Protein 1ROA (pdb70)

Foldseek 3Di:
DDKAWDDCVDPVLVVQQVVVLVCCQVPVDDDQFRKDFPDKTKIKADDVQWIKIKIWTKIWTFPHGPPDDDDPVGHGDPDPPRGFIKIKMWIKIDRVPPRDIDTPDMDMDTD

Radius of gyration: 14.39 Å; Cα contacts (8 Å, |Δi|>4): 215; chains: 1; bounding box: 28×36×43 Å

B-factor: mean 34.56, std 17.67, range [15.56, 165.51]

Organism: Homo sapiens (NCBI:txid9606)

GO terms:
  GO:0004869 cysteine-typ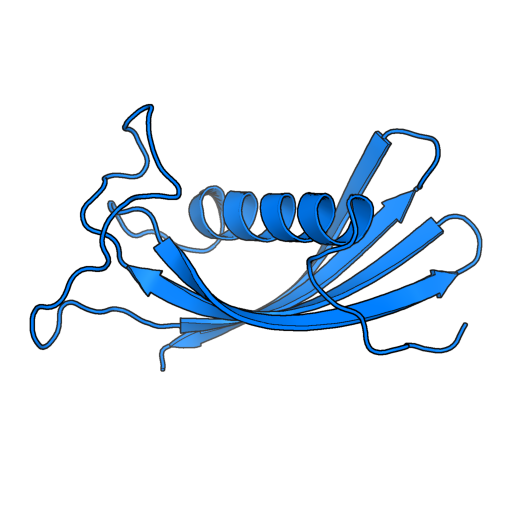e endopeptidase inhibitor activity (F, TAS)
  GO:0004869 cysteine-type endopeptidase inhibitor activity (F, IDA)
  GO:0005576 extracellular region (C, IDA)
  GO:0070062 extracellular exosome (C, HDA)
  GO:0005515 protein binding (F, IPI)

InterPro domains:
  IPR000010 Cystatin domain [PF00031] (32-128)
  IPR000010 Cystatin domain [SM00043] (29-140)
  IPR000010 Cystatin domain [cd00042] (32-139)
  IPR018073 Proteinase inhibitor I25, cystatin, conserved site [PS00287] (76-89)
  IPR046350 Cystatin superfamily [SSF54403] (32-139)

Solvent-accessible surface area: 7148 Å² total; per-residue (Å²): 86,41,99,101,94,34,100,64,144,63,174,48,4,82,100,1,12,89,51,0,19,59,41,2,10,159,80,33,26,168,46,120,81,18,4,52,30,64,113,39,122,13,21,70,29,125,70,158,43,6,11,10,9,48,3,47,0,50,0,1,34,0,74,11,33,58,104,67,130,126,43,93,141,6,87,51,20,107,97,108,186,83,90,88,34,13,91,0,35,2,79,0,34,10,25,71,164,94,114,122,43,50,47,94,88,100,126,28,167,162,128

Nearest PDB structures (foldseek):
  1roa-assembly1_A  TM=1.009E+00  e=8.718E-20  Homo sapiens
  8v57-assembly1_D  TM=9.429E-01  e=7.622E-11  Mus musculus
  6roa-assembly2_B  TM=9.354E-01  e=5.788E-11  Homo sapiens
  3nx0-assembly2_B  TM=9.361E-01  e=6.827E-11  Homo sapiens
  6uio-assembly1_D  TM=8.739E-01  e=2.093E-08  Mus musculus

Sequence (111 aa):
GGIHATDLNDKSVQRALDFAISEYNKVINKDEYYSRPLQVMAAYQQIVGGVNYYFNVKFGRTTCTKSQPNLDNCPFNDQPKLKEEEFCSFQINEVPWEDKISILNYKCRKV

Se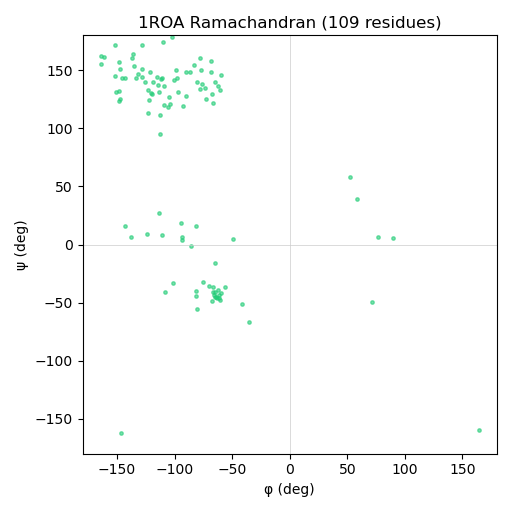condary structure (DSSP, 8-state):
--EEEE-TTSHHHHHHHHHHHHHIIIII---SEEEEEEEEEEEEEEETTEEEEEEEEEEEEEEEETTSS--SSPPBP-STT----EEEEEEEEEETTTTEEEEEEEEEEE-

CATH classification: 3.10.450.10

Structure (mmCIF, N/CA/C/O backbone):
data_1ROA
#
_entry.id   1ROA
#
_cell.length_a   34.050
_cell.length_b   81.720
_cell.length_c   46.740
_cell.angle_alpha   90.00
_cell.angle_beta   90.00
_cell.angle_gamma   90.00
#
_symmetry.space_group_name_H-M   'P 21 21 2'
#
loop_
_entity.id
_entity.type
_entity.pdbx_description
1 polymer 'Cystatin D'
2 water water
#
loop_
_atom_site.group_PDB
_atom_site.id
_atom_site.type_symbol
_atom_site.label_atom_id
_atom_site.label_alt_id
_atom_site.label_comp_id
_atom_site.label_asym_id
_atom_site.label_entity_id
_atom_site.label_seq_id
_atom_site.pdbx_PDB_ins_code
_atom_site.Cartn_x
_atom_site.Cartn_y
_atom_site.Cartn_z
_atom_site.occupancy
_atom_site.B_iso_or_equiv
_atom_site.auth_seq_id
_atom_site.auth_comp_id
_atom_site.auth_asym_id
_atom_site.auth_atom_id
_atom_site.pdbx_PDB_model_num
ATOM 1 N N . GLY A 1 12 ? 23.506 -2.097 -2.239 1.00 42.55 12 GLY A N 1
ATOM 2 C CA . GLY A 1 12 ? 22.134 -1.819 -1.732 1.00 41.30 12 GLY A CA 1
ATOM 3 C C . GLY A 1 12 ? 22.050 -1.914 -0.220 1.00 40.15 12 GLY A C 1
ATOM 4 O O . GLY A 1 12 ? 20.964 -1.849 0.355 1.00 41.27 12 GLY A O 1
ATOM 5 N N . GLY A 1 13 ? 23.201 -2.071 0.425 1.00 33.12 13 GLY A N 1
ATOM 6 C CA . GLY A 1 13 ? 23.235 -2.171 1.872 1.00 31.65 13 GLY A CA 1
ATOM 7 C C . GLY A 1 13 ? 23.085 -0.824 2.555 1.00 31.97 13 GLY A C 1
ATOM 8 O O . GLY A 1 13 ? 23.312 0.223 1.944 1.00 30.04 13 GLY A O 1
ATOM 9 N N . ILE A 1 14 ? 22.700 -0.851 3.826 1.00 31.10 14 ILE A N 1
ATOM 10 C CA . ILE A 1 14 ? 22.520 0.370 4.603 1.00 30.49 14 ILE A CA 1
ATOM 11 C C . ILE A 1 14 ? 23.714 0.527 5.540 1.00 29.17 14 ILE A C 1
ATOM 12 O O . ILE A 1 14 ? 23.984 -0.346 6.364 1.00 30.05 14 ILE A O 1
ATOM 17 N N . HIS A 1 15 ? 24.429 1.640 5.407 1.00 24.04 15 HIS A N 1
ATOM 18 C CA . HIS A 1 15 ? 25.616 1.890 6.218 1.00 24.34 15 HIS A CA 1
ATOM 19 C C . HIS A 1 15 ? 25.471 3.081 7.152 1.00 23.54 15 HIS A C 1
ATOM 20 O O . HIS A 1 15 ? 24.848 4.081 6.802 1.00 20.66 15 HIS A O 1
ATOM 27 N N . ALA A 1 16 ? 26.060 2.970 8.338 1.00 30.12 16 ALA A N 1
ATOM 28 C CA . ALA A 1 16 ? 26.011 4.053 9.310 1.00 30.62 16 ALA A CA 1
ATOM 29 C C . ALA A 1 16 ? 26.842 5.214 8.772 1.00 32.39 16 ALA A C 1
ATOM 30 O O . ALA A 1 16 ? 27.824 5.005 8.060 1.00 31.20 16 ALA A O 1
ATOM 32 N N . THR A 1 17 ? 26.444 6.436 9.104 1.00 28.02 17 THR A N 1
ATOM 33 C CA . THR A 1 17 ? 27.164 7.617 8.648 1.00 29.51 17 THR A CA 1
ATOM 34 C C . THR A 1 17 ? 26.989 8.755 9.652 1.00 30.74 17 THR A C 1
ATOM 35 O O . THR A 1 17 ? 26.195 8.647 10.585 1.00 29.95 17 THR A O 1
ATOM 39 N N . ASP A 1 18 ? 27.729 9.842 9.461 1.00 39.34 18 ASP A N 1
ATOM 40 C CA . ASP A 1 18 ? 27.645 10.982 10.3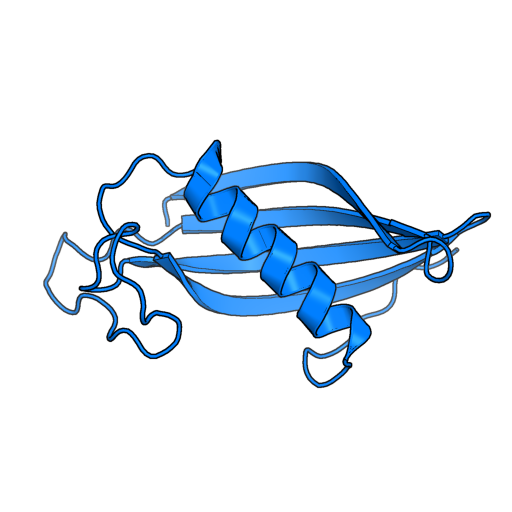68 1.00 41.17 18 ASP A CA 1
ATOM 41 C C . ASP A 1 18 ? 26.994 12.192 9.716 1.00 40.70 18 ASP A C 1
ATOM 42 O O . ASP A 1 18 ? 26.696 12.186 8.523 1.00 41.44 18 ASP A O 1
ATOM 47 N N . LEU A 1 19 ? 26.777 13.232 10.512 1.00 35.40 19 LEU A N 1
ATOM 48 C CA . LEU A 1 19 ? 26.168 14.456 10.020 1.00 35.56 19 LEU A CA 1
ATOM 49 C C . LEU A 1 19 ? 27.224 15.381 9.426 1.00 35.50 19 LEU A C 1
ATOM 50 O O . LEU A 1 19 ? 26.905 16.457 8.938 1.00 36.58 19 LEU A O 1
ATOM 55 N N . ASN A 1 20 ? 28.484 14.970 9.468 1.00 37.24 20 ASN A N 1
ATOM 56 C CA . ASN A 1 20 ? 29.542 15.802 8.910 1.00 38.46 20 ASN A CA 1
ATOM 57 C C . ASN A 1 20 ? 29.637 15.638 7.403 1.00 38.44 20 ASN A C 1
ATOM 58 O O . ASN A 1 20 ? 30.630 16.011 6.787 1.00 39.01 20 ASN A O 1
ATOM 63 N N . ASP A 1 21 ? 28.588 15.074 6.817 1.00 41.99 21 ASP A N 1
ATOM 64 C CA . ASP A 1 21 ? 28.532 14.873 5.377 1.00 41.53 21 ASP A CA 1
ATOM 65 C C . ASP A 1 21 ? 27.502 15.838 4.802 1.00 41.15 21 ASP A C 1
ATOM 66 O O . ASP A 1 21 ? 26.330 15.807 5.175 1.00 42.71 21 ASP A O 1
ATOM 71 N N . LYS A 1 22 ? 27.957 16.701 3.902 1.00 34.31 22 LYS A N 1
ATOM 72 C CA . LYS A 1 22 ? 27.106 17.697 3.259 1.00 32.99 22 LYS A CA 1
ATOM 73 C C . LYS A 1 22 ? 25.738 17.149 2.866 1.00 31.89 22 LYS A C 1
ATOM 74 O O . LYS A 1 22 ? 24.708 17.740 3.182 1.00 32.34 22 LYS A O 1
ATOM 80 N N . SER A 1 23 ? 25.736 16.020 2.168 1.00 28.85 23 SER A N 1
ATOM 81 C CA . SER A 1 23 ? 24.495 15.397 1.719 1.00 27.34 23 SER A CA 1
ATOM 82 C C . SER A 1 23 ? 23.640 14.904 2.879 1.00 24.89 23 SER A C 1
ATOM 83 O O . SER A 1 23 ? 22.419 15.096 2.885 1.00 24.11 23 SER A O 1
ATOM 86 N N . VAL A 1 24 ? 24.279 14.267 3.854 1.00 24.28 24 VAL A N 1
ATOM 87 C CA . VAL A 1 24 ? 23.558 13.766 5.016 1.00 24.33 24 VAL A CA 1
ATOM 88 C C . VAL A 1 24 ? 22.919 14.938 5.761 1.00 24.96 24 VAL A C 1
ATOM 89 O O . VAL A 1 24 ? 21.797 14.830 6.244 1.00 24.56 24 VAL A O 1
ATOM 93 N N . GLN A 1 25 ? 23.636 16.059 5.851 1.00 25.57 25 GLN A N 1
ATOM 94 C CA . GLN A 1 25 ? 23.111 17.241 6.538 1.00 26.11 25 GLN A CA 1
ATOM 95 C C . GLN A 1 25 ? 21.869 17.783 5.845 1.00 24.16 25 GLN A C 1
ATOM 96 O O . GLN A 1 25 ? 20.874 18.112 6.491 1.00 24.47 25 GLN A O 1
ATOM 102 N N . ARG A 1 26 ? 21.938 17.884 4.523 1.00 21.77 26 ARG A N 1
ATOM 103 C CA . ARG A 1 26 ? 20.829 18.380 3.725 1.00 22.50 26 ARG A CA 1
ATOM 104 C C . ARG A 1 26 ? 19.588 17.509 3.909 1.00 21.43 26 ARG A C 1
ATOM 105 O O . ARG A 1 26 ? 18.471 18.016 4.043 1.00 20.05 26 ARG A O 1
ATOM 113 N N . ALA A 1 27 ? 19.785 16.195 3.935 1.00 20.53 27 ALA A N 1
ATOM 114 C CA . ALA A 1 27 ? 18.657 15.289 4.109 1.00 19.56 27 ALA A CA 1
ATOM 115 C C . ALA A 1 27 ? 18.049 15.498 5.490 1.00 19.13 27 ALA A C 1
ATOM 116 O O . ALA A 1 27 ? 16.831 15.497 5.640 1.00 18.79 27 ALA A O 1
ATOM 118 N N . LEU A 1 28 ? 18.908 15.682 6.493 1.00 16.47 28 LEU A N 1
ATOM 119 C CA . LEU A 1 28 ? 18.441 15.898 7.851 1.00 18.76 28 LEU A CA 1
ATOM 120 C C . LEU A 1 28 ? 17.661 17.206 7.937 1.00 18.07 28 LEU A C 1
ATOM 121 O O . LEU A 1 28 ? 16.591 17.252 8.541 1.00 17.99 28 LEU A O 1
ATOM 126 N N . ASP A 1 29 ? 18.193 18.267 7.336 1.00 21.08 29 ASP A N 1
ATOM 127 C CA . ASP A 1 29 ? 17.507 19.558 7.354 1.00 22.20 29 ASP A CA 1
ATOM 128 C C . ASP A 1 29 ? 16.109 19.436 6.778 1.00 20.69 29 ASP A C 1
ATOM 129 O O . ASP A 1 29 ? 15.170 20.081 7.246 1.00 20.79 29 ASP A O 1
ATOM 134 N N . PHE A 1 30 ? 15.969 18.603 5.753 1.00 21.59 30 PHE A N 1
ATOM 135 C CA . PHE A 1 30 ? 14.676 18.394 5.121 1.00 21.84 30 PHE A CA 1
ATOM 136 C C . PHE A 1 30 ? 13.730 17.702 6.101 1.00 20.14 30 PHE A C 1
ATOM 137 O O . PHE A 1 30 ? 12.557 18.043 6.187 1.00 20.08 30 PHE A O 1
ATOM 145 N N . ALA A 1 31 ? 14.248 16.734 6.850 1.00 20.04 31 ALA A N 1
ATOM 146 C CA . ALA A 1 31 ? 13.428 16.023 7.829 1.00 20.26 31 ALA A CA 1
ATOM 147 C C . ALA A 1 31 ? 12.966 16.974 8.933 1.00 18.42 31 ALA A C 1
ATOM 148 O O . ALA A 1 31 ? 11.810 16.954 9.335 1.00 19.16 31 ALA A O 1
ATOM 150 N N . ILE A 1 32 ? 13.881 17.795 9.432 1.00 20.22 32 ILE A N 1
ATOM 151 C CA . ILE A 1 32 ? 13.544 18.751 10.482 1.00 19.98 32 ILE A CA 1
ATOM 152 C C . ILE A 1 32 ? 12.489 19.737 9.990 1.00 21.41 32 ILE A C 1
ATOM 153 O O . ILE A 1 32 ? 11.535 20.044 10.703 1.00 20.69 32 ILE A O 1
ATOM 158 N N . SER A 1 33 ? 12.660 20.230 8.769 1.00 23.29 33 SER A N 1
ATOM 159 C CA . SER A 1 33 ? 11.708 21.180 8.195 1.00 25.39 33 SER A CA 1
ATOM 160 C C . SER A 1 33 ? 10.326 20.553 8.076 1.00 24.26 33 SER A C 1
ATOM 161 O O . SER A 1 33 ? 9.320 21.164 8.435 1.00 24.27 33 SER A O 1
ATOM 165 N N . GLU A 1 34 ? 10.274 19.325 7.574 1.00 24.76 34 GLU A N 1
ATOM 166 C CA . GLU A 1 34 ? 9.000 18.636 7.435 1.00 23.22 34 GLU A CA 1
ATOM 167 C C . GLU A 1 34 ? 8.375 18.320 8.789 1.00 22.89 34 GLU A C 1
ATOM 168 O O . GLU A 1 34 ? 7.154 18.403 8.949 1.00 22.90 34 GLU A O 1
ATOM 174 N N . TYR A 1 35 ? 9.206 17.972 9.771 1.00 21.27 35 TYR A N 1
ATOM 175 C CA . TYR A 1 35 ? 8.702 17.666 11.101 1.00 19.10 35 TYR A CA 1
ATOM 176 C C . TYR A 1 35 ? 7.997 18.895 11.654 1.00 20.20 35 TYR A C 1
ATOM 177 O O . TYR A 1 35 ? 6.883 18.811 12.155 1.00 18.91 35 TYR A O 1
ATOM 186 N N . ASN A 1 36 ? 8.651 20.044 11.554 1.00 19.29 36 ASN A N 1
ATOM 187 C CA . ASN A 1 36 ? 8.074 21.272 12.075 1.00 20.56 36 ASN A CA 1
ATOM 188 C C . ASN A 1 36 ? 6.886 21.784 11.279 1.00 21.28 36 ASN A C 1
ATOM 189 O O . ASN A 1 36 ? 5.935 22.299 11.855 1.00 21.51 36 ASN A O 1
ATOM 194 N N . LYS A 1 37 ? 6.931 21.614 9.961 1.00 22.04 37 LYS A N 1
ATOM 195 C CA . LYS A 1 37 ? 5.858 22.097 9.108 1.00 25.48 37 LYS A CA 1
ATOM 196 C C . LYS A 1 37 ? 4.629 21.206 9.008 1.00 26.72 37 LYS A C 1
ATOM 197 O O . LYS A 1 37 ? 3.504 21.695 9.093 1.00 26.80 37 LYS A O 1
ATOM 203 N N . VAL A 1 38 ? 4.839 19.901 8.849 1.00 33.46 38 VAL A N 1
ATOM 204 C CA . VAL A 1 38 ? 3.731 18.968 8.678 1.00 34.90 38 VAL A CA 1
ATOM 205 C C . VAL A 1 38 ? 3.389 18.010 9.813 1.00 34.54 38 VAL A C 1
ATOM 206 O O . VAL A 1 38 ? 2.212 17.776 10.092 1.00 36.24 38 VAL A O 1
ATOM 210 N N . ILE A 1 39 ? 4.402 17.446 10.460 1.00 25.88 39 ILE A N 1
ATOM 211 C CA . ILE A 1 39 ? 4.159 16.481 11.524 1.00 23.84 39 ILE A CA 1
ATOM 212 C C . ILE A 1 39 ? 3.809 17.066 12.883 1.00 23.62 39 ILE A C 1
ATOM 213 O O . ILE A 1 39 ? 2.775 16.728 13.459 1.00 24.35 39 ILE A O 1
ATOM 218 N N . ASN A 1 40 ? 4.674 17.931 13.400 1.00 23.82 40 ASN A N 1
ATOM 219 C CA . ASN A 1 40 ? 4.452 18.555 14.699 1.00 24.19 40 ASN A CA 1
ATOM 220 C C . ASN A 1 40 ? 3.489 19.732 14.564 1.00 24.06 40 ASN A C 1
ATOM 221 O O . ASN A 1 40 ? 3.577 20.500 13.610 1.00 24.04 40 ASN A O 1
ATOM 226 N N . LYS A 1 41 ? 2.586 19.888 15.528 1.00 24.28 41 LYS A N 1
ATOM 227 C CA . LYS A 1 41 ? 1.613 20.973 15.470 1.00 27.08 41 LYS A CA 1
ATOM 228 C C . LYS A 1 41 ? 1.826 22.054 16.519 1.00 26.55 41 LYS A C 1
ATOM 229 O O . LYS A 1 41 ? 0.993 22.954 16.666 1.00 26.52 41 LYS A O 1
ATOM 235 N N . ASP A 1 42 ? 2.941 21.982 17.240 1.00 26.59 42 ASP A N 1
ATOM 236 C CA . ASP A 1 42 ? 3.218 22.977 18.268 1.00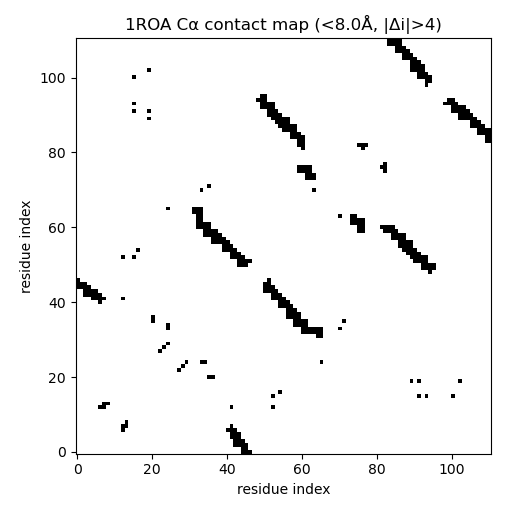 25.55 42 ASP A CA 1
ATOM 237 C C . ASP A 1 42 ? 3.502 24.341 17.652 1.00 24.91 42 ASP A C 1
ATOM 238 O O . ASP A 1 42 ? 3.880 24.445 16.485 1.00 25.59 42 ASP A O 1
ATOM 243 N N . GLU A 1 43 ? 3.325 25.383 18.454 1.00 22.26 43 GLU A N 1
ATOM 244 C CA . GLU A 1 43 ? 3.575 26.749 18.015 1.00 22.63 43 GLU A CA 1
ATOM 245 C C . GLU A 1 43 ? 5.076 26.974 17.973 1.00 21.86 43 GLU A C 1
ATOM 246 O O . GLU A 1 43 ? 5.575 27.720 17.137 1.00 21.02 43 GLU A O 1
ATOM 252 N N . TYR A 1 44 ? 5.799 26.307 18.869 1.00 22.93 44 TYR A N 1
ATOM 253 C CA . TYR A 1 44 ? 7.247 26.458 18.929 1.00 21.60 44 TYR A CA 1
ATOM 254 C C . TYR A 1 44 ? 8.043 25.484 18.071 1.00 21.19 44 TYR A C 1
ATOM 255 O O . TYR A 1 44 ? 7.638 24.348 17.851 1.00 20.91 44 TYR A O 1
ATOM 264 N N . TYR A 1 45 ? 9.189 25.962 17.605 1.00 20.37 45 TYR A N 1
ATOM 265 C CA . TYR A 1 45 ? 10.101 25.204 16.758 1.00 20.99 45 TYR A CA 1
ATOM 266 C C . TYR A 1 45 ? 10.851 24.133 17.553 1.00 19.75 45 TYR A C 1
ATOM 267 O O . TYR A 1 45 ? 11.331 24.394 18.655 1.00 20.60 45 TYR A O 1
ATOM 276 N N . SER A 1 46 ? 10.931 22.929 16.995 1.00 18.90 46 SER A N 1
ATOM 277 C CA . SER A 1 46 ? 11.667 21.832 17.625 1.00 18.20 46 SER A CA 1
ATOM 278 C C . SER A 1 46 ? 12.889 21.517 16.774 1.00 18.37 46 SER A C 1
ATOM 279 O O . SER A 1 46 ? 12.840 21.590 15.546 1.00 17.79 46 SER A O 1
ATOM 282 N N . ARG A 1 47 ? 13.999 21.191 17.422 1.00 18.20 47 ARG A N 1
ATOM 283 C CA . ARG A 1 47 ? 15.188 20.821 16.676 1.00 18.80 47 ARG A CA 1
ATOM 284 C C . ARG A 1 47 ? 15.804 19.597 17.330 1.00 16.81 47 ARG A C 1
ATOM 285 O O . ARG A 1 47 ? 15.478 19.248 18.468 1.00 16.53 47 ARG A O 1
ATOM 293 N N . PRO A 1 48 ? 16.701 18.916 16.618 1.00 17.64 48 PRO A N 1
ATOM 294 C CA . PRO A 1 48 ? 17.324 17.717 17.169 1.00 16.34 48 PRO A CA 1
ATOM 295 C C . PRO A 1 48 ? 18.175 17.836 18.422 1.00 15.88 48 PRO A C 1
ATOM 296 O O . PRO A 1 48 ? 18.978 18.754 18.561 1.00 17.40 48 PRO A O 1
ATOM 300 N N . LEU A 1 49 ? 17.962 16.879 19.324 1.00 17.47 49 LEU A N 1
ATOM 301 C CA . LEU A 1 49 ? 18.717 16.735 20.562 1.00 17.55 49 LEU A CA 1
ATOM 302 C C . LEU A 1 49 ? 19.726 15.606 20.306 1.00 18.72 49 LEU A C 1
ATOM 303 O O . LEU A 1 49 ? 20.838 15.609 20.840 1.00 17.69 49 LEU A O 1
ATOM 308 N N . GLN A 1 50 ? 19.307 14.637 19.491 1.00 17.64 50 GLN A N 1
ATOM 309 C CA . GLN A 1 50 ? 20.138 13.479 19.144 1.00 19.59 50 GLN A CA 1
ATOM 310 C C . GLN A 1 50 ? 19.813 13.045 17.721 1.00 18.83 50 GLN A C 1
ATOM 311 O O . GLN A 1 50 ? 18.686 13.216 17.259 1.00 16.59 50 GLN A O 1
ATOM 317 N N . VAL A 1 51 ? 20.791 12.464 17.035 1.00 18.94 51 VAL A N 1
ATOM 318 C CA . VAL A 1 51 ? 20.565 11.980 15.680 1.00 18.85 51 VAL A CA 1
ATOM 319 C C . VAL A 1 51 ? 21.478 10.802 15.363 1.00 18.60 51 VAL A C 1
ATOM 320 O O . VAL A 1 51 ? 22.680 10.858 15.617 1.00 20.00 51 VAL A O 1
ATOM 324 N N . MET A 1 52 ? 20.892 9.738 14.822 1.00 22.42 52 MET A N 1
ATOM 325 C CA . MET A 1 52 ? 21.639 8.554 14.390 1.00 23.29 52 MET A CA 1
ATOM 326 C C . MET A 1 52 ? 21.316 8.480 12.902 1.00 22.48 52 MET A C 1
ATOM 327 O O . MET A 1 52 ? 20.148 8.541 12.511 1.00 22.13 52 MET A O 1
ATOM 332 N N . ALA A 1 53 ? 22.338 8.354 12.065 1.00 21.60 53 ALA A N 1
ATOM 333 C CA . ALA A 1 53 ? 22.104 8.353 10.632 1.00 21.30 53 ALA A CA 1
ATOM 334 C C . ALA A 1 53 ? 22.724 7.179 9.890 1.00 21.35 53 ALA A C 1
ATOM 335 O O . ALA A 1 53 ? 23.745 6.632 10.311 1.00 22.11 53 ALA A O 1
ATOM 337 N N . ALA A 1 54 ? 22.079 6.810 8.783 1.00 20.61 54 ALA A N 1
ATOM 338 C CA . ALA A 1 54 ? 22.535 5.728 7.909 1.00 21.50 54 ALA A CA 1
ATOM 339 C C . ALA A 1 54 ? 22.117 6.076 6.483 1.00 21.24 54 ALA A C 1
ATOM 340 O O . ALA A 1 54 ? 21.188 6.851 6.270 1.00 21.75 54 ALA A O 1
ATOM 342 N N . TYR A 1 55 ? 22.806 5.510 5.500 1.00 19.41 55 TYR A N 1
ATOM 343 C CA . TYR A 1 55 ? 22.467 5.778 4.109 1.00 20.38 55 TYR A CA 1
ATOM 344 C C . TYR A 1 55 ? 22.506 4.484 3.310 1.00 19.56 55 TYR A C 1
ATOM 345 O O . TYR A 1 55 ? 23.126 3.507 3.721 1.00 19.57 55 TYR A O 1
ATOM 354 N N . GLN A 1 56 ? 21.849 4.502 2.161 1.00 19.70 56 GLN A N 1
ATOM 355 C CA . GLN A 1 56 ? 21.775 3.336 1.295 1.00 22.47 56 GLN A CA 1
ATOM 356 C C . GLN A 1 56 ? 21.725 3.775 -0.153 1.00 21.84 56 GLN A C 1
ATOM 357 O O . GLN A 1 56 ? 20.865 4.564 -0.542 1.00 21.40 56 GLN A O 1
ATOM 363 N N . GLN A 1 57 ? 22.646 3.267 -0.958 1.00 26.62 57 GLN A N 1
ATOM 364 C CA . GLN A 1 57 ? 22.637 3.621 -2.364 1.00 29.42 57 GLN A CA 1
ATOM 365 C C . GLN A 1 57 ? 21.781 2.619 -3.118 1.00 29.67 57 GLN A C 1
ATOM 366 O O . GLN A 1 57 ? 21.962 1.406 -2.991 1.00 30.51 57 GLN A O 1
ATOM 372 N N . ILE A 1 58 ? 20.834 3.140 -3.886 1.00 27.53 58 ILE A N 1
ATOM 373 C CA . ILE A 1 58 ? 19.932 2.316 -4.682 1.00 29.26 58 ILE A CA 1
ATOM 374 C C . ILE A 1 58 ? 19.959 2.819 -6.117 1.00 30.24 58 ILE A C 1
ATOM 375 O O . ILE A 1 58 ? 20.549 3.862 -6.408 1.00 28.64 58 ILE A O 1
ATOM 380 N N . VAL A 1 59 ? 19.321 2.074 -7.013 1.00 39.49 59 VAL A N 1
ATOM 381 C CA . VAL A 1 59 ? 19.258 2.463 -8.413 1.00 40.99 59 VAL A CA 1
ATOM 382 C C . VAL A 1 59 ? 18.426 3.734 -8.531 1.00 40.66 59 VAL A C 1
ATOM 383 O O . VAL A 1 59 ? 17.264 3.767 -8.126 1.00 41.67 59 VAL A O 1
ATOM 387 N N . GLY A 1 60 ? 19.030 4.784 -9.075 1.00 37.19 60 GLY A N 1
ATOM 388 C CA . GLY A 1 60 ? 18.310 6.031 -9.242 1.00 36.52 60 GLY A CA 1
ATOM 389 C C . GLY A 1 60 ? 18.388 6.989 -8.067 1.00 34.80 60 GLY A C 1
ATOM 390 O O . GLY A 1 60 ? 17.720 8.024 -8.071 1.00 35.73 60 GLY A O 1
ATOM 391 N N . GLY A 1 61 ? 19.187 6.662 -7.056 1.00 34.10 61 GLY A N 1
ATOM 392 C CA . GLY A 1 61 ? 19.289 7.566 -5.925 1.00 32.12 61 GLY A CA 1
ATOM 393 C C . GLY A 1 61 ? 19.895 7.020 -4.651 1.00 30.49 61 GLY A C 1
ATOM 394 O O . GLY A 1 61 ? 20.622 6.025 -4.650 1.00 30.40 61 GLY A O 1
ATOM 395 N N . VAL A 1 62 ? 19.591 7.693 -3.548 1.00 24.01 62 VAL A N 1
ATOM 396 C CA . VAL A 1 62 ? 20.109 7.296 -2.252 1.00 23.84 62 VAL A CA 1
ATOM 397 C C . VAL A 1 62 ? 19.043 7.519 -1.196 1.00 22.72 62 VAL A C 1
ATOM 398 O O . VAL A 1 62 ? 18.272 8.474 -1.265 1.00 23.05 62 VAL A O 1
ATOM 402 N N . ASN A 1 63 ? 18.982 6.619 -0.232 1.00 23.28 63 ASN A N 1
ATOM 403 C C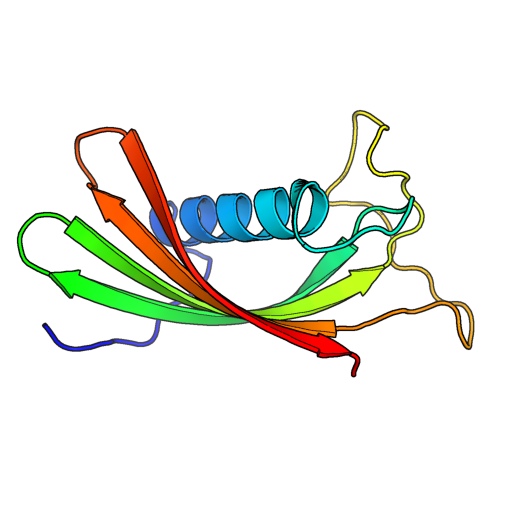A . ASN A 1 63 ? 18.023 6.770 0.844 1.00 23.12 63 ASN A CA 1
ATOM 404 C C . ASN A 1 63 ? 18.804 7.080 2.101 1.00 20.01 63 ASN A C 1
ATOM 405 O O . ASN A 1 63 ? 19.903 6.561 2.301 1.00 20.59 63 ASN A O 1
ATOM 410 N N . TYR A 1 64 ? 18.239 7.939 2.943 1.00 18.75 64 TYR A N 1
ATOM 411 C CA . TYR A 1 64 ? 18.856 8.288 4.212 1.00 17.76 64 TYR A CA 1
ATOM 412 C C . TYR A 1 64 ? 17.887 7.859 5.298 1.00 16.89 64 TYR A C 1
ATOM 413 O O . TYR A 1 64 ? 16.682 8.027 5.153 1.00 17.58 64 TYR A O 1
ATOM 422 N N . TYR A 1 65 ? 18.420 7.310 6.378 1.00 18.48 65 TYR A N 1
ATOM 423 C CA . TYR A 1 65 ? 17.594 6.868 7.488 1.00 19.44 65 TYR A CA 1
ATOM 424 C C . TYR A 1 65 ? 18.045 7.591 8.740 1.00 19.54 65 TYR A C 1
ATOM 425 O O . TYR A 1 65 ? 19.219 7.524 9.112 1.00 18.35 65 TYR A O 1
ATOM 434 N N . PHE A 1 66 ? 17.113 8.277 9.396 1.00 21.74 66 PHE A N 1
ATOM 435 C CA . PHE A 1 66 ? 17.459 8.995 10.607 1.00 21.68 66 PHE A CA 1
ATOM 436 C C . PHE A 1 66 ? 16.583 8.609 11.788 1.00 22.53 66 PHE A C 1
ATOM 437 O O . PHE A 1 66 ? 15.379 8.398 11.638 1.00 22.59 66 PHE A O 1
ATOM 445 N N . ASN A 1 67 ? 17.218 8.504 12.951 1.00 21.71 67 ASN A N 1
ATOM 446 C CA . ASN A 1 67 ? 16.534 8.259 14.216 1.00 21.52 67 ASN A CA 1
ATOM 447 C C . ASN A 1 67 ? 16.818 9.592 14.885 1.00 21.56 67 ASN A C 1
ATOM 448 O O . ASN A 1 67 ? 17.974 9.901 15.204 1.00 22.08 67 ASN A O 1
ATOM 453 N N . VAL A 1 68 ? 15.774 10.391 15.065 1.00 18.72 68 VAL A N 1
ATOM 454 C CA . VAL A 1 68 ? 15.925 11.718 15.633 1.00 18.81 68 VAL A CA 1
ATOM 455 C C . VAL A 1 68 ? 15.107 11.982 16.879 1.00 18.68 68 VAL A C 1
ATOM 456 O O . VAL A 1 68 ? 13.915 11.709 16.910 1.00 17.47 68 VAL A O 1
ATOM 460 N N . LYS A 1 69 ? 15.753 12.544 17.893 1.00 16.39 69 LYS A N 1
ATOM 461 C CA . LYS A 1 69 ? 15.051 12.913 19.109 1.00 17.44 69 LYS A CA 1
ATOM 462 C C . LYS A 1 69 ? 14.949 14.425 19.039 1.00 17.31 69 LYS A C 1
ATOM 463 O O . LYS A 1 69 ? 15.969 15.118 18.979 1.00 18.62 69 LYS A O 1
ATOM 469 N N . PHE A 1 70 ? 13.721 14.928 19.012 1.00 18.07 70 PHE A N 1
ATOM 470 C CA . PHE A 1 70 ? 13.460 16.359 18.944 1.00 18.29 70 PHE A CA 1
ATOM 471 C C . PHE A 1 70 ? 13.151 16.916 20.317 1.00 17.76 70 PHE A C 1
ATOM 472 O O . PHE A 1 70 ? 12.601 16.219 21.163 1.00 17.82 70 PHE A O 1
ATOM 480 N N . GLY A 1 71 ? 13.501 18.183 20.512 1.00 18.54 71 GLY A N 1
ATOM 481 C CA . GLY A 1 71 ? 13.226 18.865 21.761 1.00 17.92 71 GLY A CA 1
ATOM 482 C C . GLY A 1 71 ? 12.632 20.209 21.383 1.00 17.39 71 GLY A C 1
ATOM 483 O O . GLY A 1 71 ? 13.034 20.802 20.388 1.00 15.56 71 GLY A O 1
ATOM 484 N N . ARG A 1 72 ? 11.665 20.693 22.155 1.00 18.72 72 ARG A N 1
ATOM 485 C CA . ARG A 1 72 ? 11.050 21.985 21.855 1.00 19.29 72 ARG A CA 1
ATOM 486 C C . ARG A 1 72 ? 11.958 23.146 22.246 1.00 19.85 72 ARG A C 1
ATOM 487 O O . ARG A 1 72 ? 12.573 23.121 23.318 1.00 19.74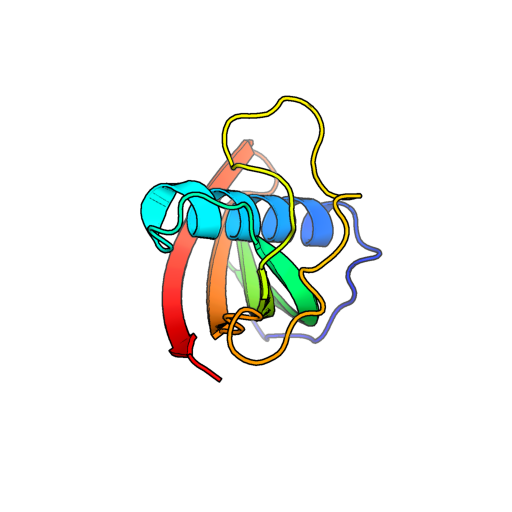 72 ARG A O 1
ATOM 495 N N . THR A 1 73 ? 12.033 24.161 21.386 1.00 21.01 73 THR A N 1
ATOM 496 C CA . THR A 1 73 ? 12.849 25.346 21.658 1.00 20.81 73 THR A CA 1
ATOM 497 C C . THR A 1 73 ? 11.963 26.504 22.115 1.00 21.86 73 THR A C 1
ATOM 498 O O . THR A 1 73 ? 10.739 26.374 22.185 1.00 20.65 73 THR A O 1
ATOM 502 N N . THR A 1 74 ? 12.592 27.634 22.417 1.00 24.67 74 THR A N 1
ATOM 503 C CA . THR A 1 74 ? 11.866 28.812 22.869 1.00 27.59 74 THR A CA 1
ATOM 504 C C . THR A 1 74 ? 11.528 29.760 21.717 1.00 29.22 74 THR A C 1
ATOM 505 O O . THR A 1 74 ? 11.017 30.863 21.934 1.00 29.91 74 THR A O 1
ATOM 509 N N . CYS A 1 75 ? 11.819 29.324 20.494 1.00 25.82 75 CYS A N 1
ATOM 510 C CA . CYS A 1 75 ? 11.526 30.109 19.298 1.00 27.99 75 CYS A CA 1
ATOM 511 C C . CYS A 1 75 ? 10.224 29.617 18.689 1.00 27.28 75 CYS A C 1
ATOM 512 O O . CYS A 1 75 ? 9.952 28.418 18.702 1.00 25.81 75 CYS A O 1
ATOM 515 N N . THR A 1 76 ? 9.426 30.537 18.154 1.00 24.09 76 THR A N 1
ATOM 516 C CA . THR A 1 76 ? 8.180 30.152 17.501 1.00 24.11 76 THR A CA 1
ATOM 517 C C . THR A 1 76 ? 8.589 29.748 16.092 1.00 23.47 76 THR A C 1
ATOM 518 O O . THR A 1 76 ? 9.606 30.205 15.588 1.00 23.43 76 THR A O 1
ATOM 522 N N . LYS A 1 77 ? 7.802 28.897 15.451 1.00 27.72 77 LYS A N 1
ATOM 523 C CA . LYS A 1 77 ? 8.139 28.440 14.112 1.00 28.95 77 LYS A CA 1
ATOM 524 C C . LYS A 1 77 ? 8.119 29.554 13.081 1.00 31.28 77 LYS A C 1
ATOM 525 O O . LYS A 1 77 ? 8.670 29.405 11.992 1.00 31.50 77 LYS A O 1
ATOM 531 N N . SER A 1 78 ? 7.499 30.673 13.439 1.00 34.47 78 SER A N 1
ATOM 532 C CA . SER A 1 78 ? 7.364 31.803 12.531 1.00 38.06 78 SER A CA 1
ATOM 533 C C . SER A 1 78 ? 8.436 32.882 12.630 1.00 40.78 78 SER A C 1
ATOM 534 O O . SER A 1 78 ? 8.343 33.899 11.949 1.00 41.21 78 SER A O 1
ATOM 537 N N . GLN A 1 79 ? 9.449 32.687 13.465 1.00 44.28 79 GLN A N 1
ATOM 538 C CA . GLN A 1 79 ? 10.483 33.709 13.569 1.00 47.85 79 GLN A CA 1
ATOM 539 C C . GLN A 1 79 ? 11.697 33.374 12.708 1.00 49.90 79 GLN A C 1
ATOM 540 O O . GLN A 1 79 ? 12.213 32.255 12.742 1.00 50.61 79 GLN A O 1
ATOM 546 N N . PRO A 1 80 ? 12.166 34.354 11.918 1.00 93.12 80 PRO A N 1
ATOM 547 C CA . PRO A 1 80 ? 13.312 34.246 11.011 1.00 93.74 80 PRO A CA 1
ATOM 548 C C . PRO A 1 80 ? 14.466 33.365 11.483 1.00 94.38 80 PRO A C 1
ATOM 549 O O . PRO A 1 80 ? 14.731 32.317 10.893 1.00 94.86 80 PRO A O 1
ATOM 553 N N . ASN A 1 81 ? 15.150 33.782 12.542 1.00 66.05 81 ASN A N 1
ATOM 554 C CA . ASN A 1 81 ? 16.280 33.010 13.047 1.00 66.06 81 ASN A CA 1
ATOM 555 C C . ASN A 1 81 ? 15.847 31.796 13.859 1.00 65.06 81 ASN A C 1
ATOM 556 O O . ASN A 1 81 ? 14.976 31.890 14.724 1.00 66.51 81 ASN A O 1
ATOM 561 N N . LEU A 1 82 ? 16.468 30.657 13.568 1.00 54.58 82 LEU A N 1
ATOM 562 C CA . LEU A 1 82 ? 16.179 29.403 14.255 1.00 53.64 82 LEU A CA 1
ATOM 563 C C . LEU A 1 82 ? 17.471 28.597 14.350 1.00 53.65 82 LEU A C 1
ATOM 564 O O . LEU A 1 82 ? 18.561 29.149 14.196 1.00 54.54 82 LEU A O 1
ATOM 569 N N . ASP A 1 83 ? 17.343 27.297 14.604 1.00 70.74 83 ASP A N 1
ATOM 570 C CA . ASP A 1 83 ? 18.492 26.397 14.707 1.00 69.45 83 ASP A CA 1
ATOM 571 C C . ASP A 1 83 ? 19.327 26.610 15.969 1.00 68.52 83 ASP A C 1
ATOM 572 O O . ASP A 1 83 ? 19.650 25.654 16.673 1.00 69.69 83 ASP A O 1
ATOM 577 N N . ASN A 1 84 ? 19.685 27.859 16.248 1.00 82.69 84 ASN A N 1
ATOM 578 C CA . ASN A 1 84 ? 20.475 28.175 17.434 1.00 80.50 84 ASN A CA 1
ATOM 579 C C . ASN A 1 84 ? 19.552 28.578 18.581 1.00 78.82 84 ASN A C 1
ATOM 580 O O . ASN A 1 84 ? 19.974 29.195 19.560 1.00 79.47 84 ASN A O 1
ATOM 585 N N . CYS A 1 85 ? 18.284 28.209 18.440 1.00 34.70 85 CYS A N 1
ATOM 586 C CA . CYS A 1 85 ? 17.248 28.495 19.430 1.00 31.10 85 CYS A CA 1
ATOM 587 C C . CYS A 1 85 ? 17.414 27.616 20.659 1.00 27.59 85 CYS A C 1
ATOM 588 O O . CYS A 1 85 ? 17.444 26.398 20.545 1.00 26.63 85 CYS A O 1
ATOM 591 N N . PRO A 1 86 ? 17.505 28.224 21.855 1.00 26.71 86 PRO A N 1
ATOM 592 C CA . PRO A 1 86 ? 17.671 27.441 23.082 1.00 24.19 86 PRO A CA 1
ATOM 593 C C . PRO A 1 86 ? 16.504 26.481 23.300 1.00 23.23 86 PRO A C 1
ATOM 594 O O . PRO A 1 86 ? 15.366 26.789 22.945 1.00 21.52 86 PRO A O 1
ATOM 598 N N . PHE A 1 87 ? 16.781 25.315 23.873 1.00 24.15 87 PHE A N 1
ATOM 599 C CA . PHE A 1 87 ? 15.703 24.380 24.148 1.00 23.67 87 PHE A CA 1
ATOM 600 C C . PHE A 1 87 ? 14.964 24.874 25.373 1.00 25.51 87 PHE A C 1
ATOM 601 O O . PHE A 1 87 ? 15.553 25.529 26.238 1.00 24.54 87 PHE A O 1
ATOM 609 N N . ASN A 1 88 ? 13.672 24.581 25.442 1.00 27.20 88 ASN A N 1
ATOM 610 C CA . ASN A 1 88 ? 12.889 24.970 26.600 1.00 29.60 88 ASN A CA 1
ATOM 611 C C . ASN A 1 88 ? 13.459 24.103 27.720 1.00 30.50 88 ASN A C 1
ATOM 612 O O . ASN A 1 88 ? 13.605 22.894 27.549 1.00 31.75 88 ASN A O 1
ATOM 617 N N . ASP A 1 89 ? 13.811 24.714 28.847 1.00 32.10 89 ASP A N 1
ATOM 618 C CA . ASP A 1 89 ? 14.387 23.962 29.961 1.00 33.52 89 ASP A CA 1
ATOM 619 C C . ASP A 1 89 ? 13.480 23.946 31.185 1.00 34.22 89 ASP A C 1
ATOM 620 O O . ASP A 1 89 ? 13.961 23.835 32.317 1.00 35.82 89 ASP A O 1
ATOM 625 N N . GLN A 1 90 ? 12.177 24.069 30.958 1.00 25.63 90 GLN A N 1
ATOM 626 C CA . GLN A 1 90 ? 11.201 24.079 32.046 1.00 26.25 90 GLN A CA 1
ATOM 627 C C . GLN A 1 90 ? 10.535 22.715 32.180 1.00 26.18 90 GLN A C 1
ATOM 628 O O . GLN A 1 90 ? 10.253 22.050 31.183 1.00 23.53 90 GLN A O 1
ATOM 634 N N . PRO A 1 91 ? 10.277 22.276 33.421 1.00 30.72 91 PRO A N 1
ATOM 635 C CA . PRO A 1 91 ? 9.633 20.978 33.643 1.00 31.47 91 PRO A CA 1
ATOM 636 C C . PRO A 1 91 ? 8.243 20.928 33.002 1.00 32.28 91 PRO A C 1
ATOM 637 O O . PRO A 1 91 ? 7.456 21.853 33.161 1.00 32.02 91 PRO A O 1
ATOM 641 N N . LYS A 1 92 ? 7.963 19.850 32.275 1.00 42.89 92 LYS A N 1
ATOM 642 C CA . LYS A 1 92 ? 6.672 19.655 31.618 1.00 43.30 92 LYS A CA 1
ATOM 643 C C . LYS A 1 92 ? 6.480 20.477 30.346 1.00 42.13 92 LYS A C 1
ATOM 644 O O . LYS A 1 92 ? 5.388 20.489 29.776 1.00 40.86 92 LYS A O 1
ATOM 650 N N . LEU A 1 93 ? 7.531 21.161 29.899 1.00 28.06 93 LEU A N 1
ATOM 651 C CA . LEU A 1 93 ? 7.433 21.969 28.687 1.00 25.24 93 LEU A CA 1
ATOM 652 C C . LEU A 1 93 ? 8.473 21.580 27.653 1.00 25.29 93 LEU A C 1
ATOM 653 O O . LEU A 1 93 ? 8.632 22.267 26.651 1.00 23.08 93 LEU A O 1
ATOM 658 N N . LYS A 1 94 ? 9.168 20.470 27.905 1.00 27.56 94 LYS A N 1
ATOM 659 C CA . LYS A 1 94 ? 10.201 19.956 27.005 1.00 31.25 94 LYS A CA 1
ATOM 660 C C . LYS A 1 94 ? 9.619 19.464 25.678 1.00 29.91 94 LYS A C 1
ATOM 661 O O . LYS A 1 94 ? 10.120 19.794 24.600 1.00 33.49 94 LYS A O 1
ATOM 667 N N . GLU A 1 95 ? 8.577 18.651 25.770 1.00 34.27 95 GLU A N 1
ATOM 668 C CA . GLU A 1 95 ? 7.909 18.100 24.600 1.00 32.29 95 GLU A CA 1
ATOM 669 C C . GLU A 1 95 ? 8.866 17.421 23.627 1.00 32.12 95 GLU A C 1
ATOM 670 O O . GLU A 1 95 ? 8.931 17.773 22.447 1.00 34.39 95 GLU A O 1
ATOM 676 N N . GLU A 1 96 ? 9.588 16.429 24.123 1.00 23.54 96 GLU A N 1
ATOM 677 C CA . GLU A 1 96 ? 10.541 15.703 23.297 1.00 21.48 96 GLU A CA 1
ATOM 678 C C . GLU A 1 96 ? 9.830 14.562 22.583 1.00 21.06 96 GLU A C 1
ATOM 679 O O . GLU A 1 96 ? 8.865 13.983 23.099 1.00 20.72 96 GLU A O 1
ATOM 685 N N . GLU A 1 97 ? 10.303 14.245 21.387 1.00 18.51 97 GLU A N 1
ATOM 686 C CA . GLU A 1 97 ? 9.698 13.185 20.607 1.00 18.40 97 GLU A CA 1
ATOM 687 C C . GLU A 1 97 ? 10.774 12.478 19.810 1.00 18.46 97 GLU A C 1
ATOM 688 O O . GLU A 1 97 ? 11.733 13.100 19.354 1.00 17.48 97 GLU A O 1
ATOM 694 N N . PHE A 1 98 ? 10.626 11.166 19.677 1.00 19.35 98 PHE A N 1
ATOM 695 C CA . PHE A 1 98 ? 11.580 10.371 18.915 1.00 21.60 98 PHE A CA 1
ATOM 696 C C . PHE A 1 98 ? 10.940 10.004 17.585 1.00 21.15 98 PHE A C 1
ATOM 697 O O . PHE A 1 98 ? 9.833 9.471 17.547 1.00 20.90 98 PHE A O 1
ATOM 705 N N . CYS A 1 99 ? 11.633 10.296 16.491 1.00 19.44 99 CYS A N 1
ATOM 706 C CA . CYS A 1 99 ? 11.106 9.979 15.177 1.00 19.78 99 CYS A CA 1
ATOM 707 C C . CYS A 1 99 ? 12.144 9.276 14.338 1.00 18.91 99 CYS A C 1
ATOM 708 O O . CYS A 1 99 ? 13.340 9.545 14.449 1.00 20.23 99 CYS A O 1
ATOM 711 N N . SER A 1 100 ? 11.667 8.385 13.487 1.00 19.12 100 SER A N 1
ATOM 712 C CA . SER A 1 100 ? 12.534 7.681 12.566 1.00 19.30 100 SER A CA 1
ATOM 713 C C . SER A 1 100 ? 12.064 8.200 11.218 1.00 19.20 100 SER A C 1
ATOM 714 O O . SER A 1 100 ? 10.859 8.352 10.993 1.00 20.45 100 SER A O 1
ATOM 717 N N . PHE A 1 101 ? 13.014 8.498 10.335 1.00 16.98 101 PHE A N 1
ATOM 718 C CA . PHE A 1 101 ? 12.702 9.003 9.008 1.00 17.27 101 PHE A CA 1
ATOM 719 C C . PHE A 1 101 ? 13.420 8.179 7.954 1.00 15.86 101 PHE A C 1
ATOM 720 O O . PHE A 1 101 ? 14.546 7.730 8.156 1.00 17.62 101 PHE A O 1
ATOM 728 N N . GLN A 1 102 ? 12.741 8.001 6.832 1.00 16.58 102 GLN A N 1
ATOM 729 C CA . GLN A 1 102 ? 13.283 7.317 5.674 1.00 19.51 102 GLN A CA 1
ATOM 730 C C . GLN A 1 102 ? 13.125 8.388 4.597 1.00 18.55 102 GLN A C 1
ATOM 731 O O . GLN A 1 102 ? 12.009 8.772 4.243 1.00 19.37 102 GLN A O 1
ATOM 737 N N . ILE A 1 103 ? 14.251 8.894 4.108 1.00 19.57 103 ILE A N 1
ATOM 738 C CA . ILE A 1 103 ? 14.246 9.955 3.108 1.00 20.27 103 ILE A CA 1
ATOM 739 C C . ILE A 1 103 ? 14.952 9.522 1.834 1.00 22.49 103 ILE A C 1
ATOM 740 O O . ILE A 1 103 ? 16.067 9.014 1.883 1.00 23.01 103 ILE A O 1
ATOM 745 N N . ASN A 1 104 ? 14.296 9.737 0.700 1.00 22.50 104 ASN A N 1
ATOM 746 C CA . ASN A 1 104 ? 14.869 9.375 -0.590 1.00 23.84 104 ASN A CA 1
ATOM 747 C C . ASN A 1 104 ? 15.263 10.614 -1.375 1.00 23.24 104 ASN A C 1
ATOM 748 O O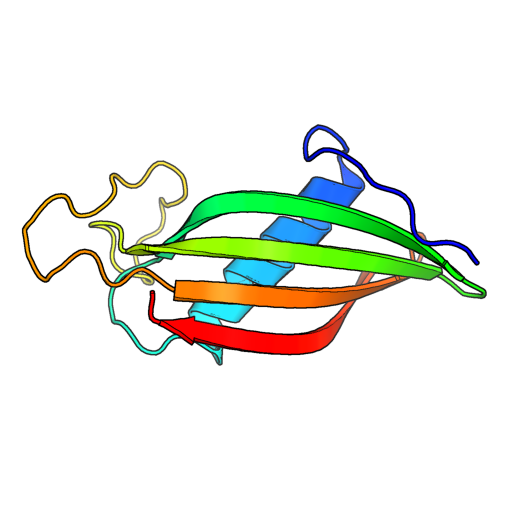 . ASN A 1 104 ? 14.515 11.588 -1.438 1.00 22.65 104 ASN A O 1
ATOM 753 N N . GLU A 1 105 ? 16.443 10.558 -1.973 1.00 25.06 105 GLU A N 1
ATOM 754 C CA . GLU A 1 105 ? 16.956 11.653 -2.779 1.00 27.84 105 GLU A CA 1
ATOM 755 C C . GLU A 1 105 ? 17.566 11.144 -4.081 1.00 29.80 105 GLU A C 1
ATOM 756 O O . GLU A 1 105 ? 18.024 10.001 -4.168 1.00 28.48 105 GLU A O 1
ATOM 762 N N . VAL A 1 106 ? 17.554 12.005 -5.093 1.00 33.81 106 VAL A N 1
ATOM 763 C CA . VAL A 1 106 ? 18.167 11.703 -6.380 1.00 35.91 106 VAL A CA 1
ATOM 764 C C . VAL A 1 106 ? 19.336 12.689 -6.399 1.00 37.47 106 VAL A C 1
ATOM 765 O O . VAL A 1 106 ? 19.168 13.852 -6.761 1.00 39.57 106 VAL A O 1
ATOM 769 N N . PRO A 1 107 ? 20.528 12.235 -5.974 1.00 44.75 107 PRO A N 1
ATOM 770 C CA . PRO A 1 107 ? 21.780 13.000 -5.893 1.00 45.89 107 PRO A CA 1
ATOM 771 C C . PRO A 1 107 ? 22.202 13.807 -7.121 1.00 47.13 107 PRO A C 1
ATOM 772 O O . PRO A 1 107 ? 23.284 14.397 -7.128 1.00 47.90 107 PRO A O 1
ATOM 776 N N . TRP A 1 108 ? 21.364 13.849 -8.151 1.00 47.20 108 TRP A N 1
ATOM 777 C CA . TRP A 1 108 ? 21.725 14.592 -9.352 1.00 46.44 108 TRP A CA 1
ATOM 778 C C . TRP A 1 108 ? 20.554 15.313 -10.008 1.00 46.30 108 TRP A C 1
ATOM 779 O O . TRP A 1 108 ? 20.645 15.741 -11.161 1.00 46.28 108 TRP A O 1
ATOM 790 N N . GLU A 1 109 ? 19.457 15.456 -9.270 1.00 35.69 109 GLU A N 1
ATOM 791 C CA . GLU A 1 109 ? 18.282 16.137 -9.791 1.00 35.20 109 GLU A CA 1
ATOM 792 C C . GLU A 1 109 ? 17.649 17.074 -8.770 1.00 33.75 109 GLU A C 1
ATOM 793 O O . GLU A 1 109 ? 16.574 17.621 -9.010 1.00 34.71 109 GLU A O 1
ATOM 799 N N . ASP A 1 110 ? 18.304 17.252 -7.630 1.00 30.78 110 ASP A N 1
ATOM 800 C CA . ASP A 1 110 ? 17.779 18.138 -6.597 1.00 30.87 110 ASP A CA 1
ATOM 801 C C . ASP A 1 110 ? 16.390 17.657 -6.186 1.00 29.47 110 ASP A C 1
ATOM 802 O O . ASP A 1 110 ? 15.489 18.457 -5.949 1.00 31.22 110 ASP A O 1
ATOM 807 N N . LYS A 1 111 ? 16.225 16.341 -6.112 1.00 29.66 111 LYS A N 1
ATOM 808 C CA . LYS A 1 111 ? 14.949 15.736 -5.739 1.00 29.48 111 LYS A CA 1
ATOM 809 C C . LYS A 1 111 ? 15.122 15.040 -4.396 1.00 27.56 111 LYS A C 1
ATOM 810 O O . LYS A 1 111 ? 16.069 14.278 -4.210 1.00 27.87 111 LYS A O 1
ATOM 816 N N . ILE A 1 112 ? 14.210 15.300 -3.467 1.00 27.78 112 ILE A N 1
ATOM 817 C CA . ILE A 1 112 ? 14.283 14.686 -2.145 1.00 26.04 112 ILE A CA 1
ATOM 818 C C . ILE A 1 112 ? 12.873 14.579 -1.581 1.00 25.91 112 ILE A C 1
ATOM 819 O O . ILE A 1 112 ? 12.037 15.443 -1.830 1.00 25.74 112 ILE A O 1
ATOM 824 N N . SER A 1 113 ? 12.596 13.517 -0.831 1.00 23.14 113 SER A N 1
ATOM 825 C CA . SER A 1 113 ? 11.258 13.335 -0.287 1.00 22.88 113 SER A CA 1
ATOM 826 C C . SER A 1 113 ? 11.225 12.364 0.886 1.00 21.57 113 SER A C 1
ATOM 827 O O . SER A 1 113 ? 12.148 11.584 1.078 1.00 19.84 113 SER A O 1
ATOM 830 N N . ILE A 1 114 ? 10.156 12.421 1.670 1.00 22.69 114 ILE A N 1
ATOM 831 C CA . ILE A 1 114 ? 10.017 11.518 2.803 1.00 23.20 114 ILE A CA 1
ATOM 832 C C . ILE A 1 114 ? 9.246 10.277 2.365 1.00 23.07 114 ILE A C 1
ATOM 833 O O . ILE A 1 114 ? 8.101 10.371 1.913 1.00 25.82 114 ILE A O 1
ATOM 838 N N . LEU A 1 115 ? 9.886 9.122 2.482 1.00 25.71 115 LEU A N 1
ATOM 839 C CA . LEU A 1 115 ? 9.268 7.849 2.122 1.00 26.31 115 LEU A CA 1
ATOM 840 C C . LEU A 1 115 ? 8.380 7.341 3.248 1.00 27.68 115 LEU A C 1
ATOM 841 O O . LEU A 1 115 ? 7.292 6.815 3.008 1.00 26.44 115 LEU A O 1
ATOM 846 N N . ASN A 1 116 ? 8.846 7.501 4.482 1.00 22.88 116 ASN A N 1
ATOM 847 C CA . ASN A 1 116 ? 8.081 7.043 5.631 1.00 23.98 116 ASN A CA 1
ATOM 848 C C . ASN A 1 116 ? 8.647 7.692 6.884 1.00 21.02 116 ASN A C 1
ATOM 849 O O . ASN A 1 116 ? 9.761 8.209 6.875 1.00 20.76 116 ASN A O 1
ATOM 854 N N . TYR A 1 117 ? 7.871 7.676 7.959 1.00 23.05 117 TYR A N 1
ATOM 855 C CA . TYR A 1 117 ? 8.335 8.230 9.222 1.00 21.64 117 TYR A CA 1
ATOM 856 C C . TYR A 1 117 ? 7.417 7.722 10.315 1.00 21.43 117 TYR A C 1
ATOM 857 O O . TYR A 1 117 ? 6.261 7.364 10.054 1.00 20.54 117 TYR A O 1
ATOM 866 N N . LYS A 1 118 ? 7.940 7.687 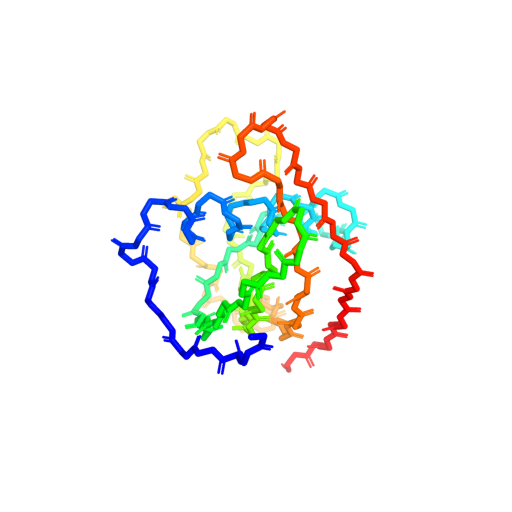11.532 1.00 20.06 118 LYS A N 1
ATOM 867 C CA . LYS A 1 118 ? 7.173 7.243 12.685 1.00 23.05 118 LYS A CA 1
ATOM 868 C C . LYS A 1 118 ? 7.684 8.016 13.887 1.00 23.37 118 LYS A C 1
ATOM 869 O O . LYS A 1 118 ? 8.879 7.989 14.194 1.00 23.26 118 LYS A O 1
ATOM 875 N N . CYS A 1 119 ? 6.779 8.712 14.562 1.00 26.77 119 CYS A N 1
ATOM 876 C CA . CYS A 1 119 ? 7.152 9.498 15.726 1.00 27.56 119 CYS A CA 1
ATOM 877 C C . CYS A 1 119 ? 6.389 9.059 16.966 1.00 29.21 119 CYS A C 1
ATOM 878 O O . CYS A 1 119 ? 5.247 8.611 16.875 1.00 30.33 119 CYS A O 1
ATOM 881 N N . ARG A 1 120 ? 7.029 9.196 18.121 1.00 26.12 120 ARG A N 1
ATOM 882 C CA . ARG A 1 120 ? 6.404 8.860 19.397 1.00 27.69 120 ARG A CA 1
ATOM 883 C C . ARG A 1 120 ? 6.972 9.795 20.459 1.00 28.14 120 ARG A C 1
ATOM 884 O O . ARG A 1 120 ? 8.174 9.985 20.537 1.00 26.66 120 ARG A O 1
ATOM 892 N N . LYS A 1 121 ? 6.105 10.391 21.268 1.00 34.29 121 LYS A N 1
ATOM 893 C CA . LYS A 1 121 ? 6.580 11.288 22.307 1.00 36.23 121 LYS A CA 1
ATOM 894 C C . LYS A 1 121 ? 7.400 10.513 23.333 1.00 36.63 121 LYS A C 1
ATOM 895 O O . LYS A 1 121 ? 7.048 9.378 23.696 1.00 37.50 121 LYS A O 1
ATOM 901 N N . VAL A 1 122 ? 8.499 11.117 23.785 1.00 41.93 122 VAL A N 1
ATOM 902 C CA . VAL A 1 122 ? 9.371 10.485 24.769 1.00 43.68 122 VAL A CA 1
ATOM 903 C C . VAL A 1 122 ? 8.749 10.637 26.156 1.00 44.68 122 VAL A C 1
ATOM 904 O O . VAL A 1 122 ? 9.008 11.680 26.787 1.00 45.73 122 VAL A O 1
#